Protein AF-A0AAP8T273-F1 (afdb_monomer_lite)

Sequence (88 aa):
AHAVEEAVRLKKRYGGTVSVITMGPPPAVKAIRKCIEIGADEGYMISDRAFAGADTLATSYALTKAIEKIGGIQPIDLIVCGKMTIDG

Foldseek 3Di:
DVQLLVVQVCCVVPNDAAEDEDEDAPVCVVVVVVSVVSPHDYYYYDYDPVCPPDDPVSRVVVVVVVVVVVCVVPNDPDDTDDPDDPPD

Secondary structure (DSSP, 8-state):
-HHHHHHHHHHHHH----EEEEESSGGGHHHHHHHHHHT-SEEEEE--GGGTT--HHHHHHHHHHHHHHHHTTS--------S--S--

Structure (mmCIF, N/CA/C/O backbone):
data_AF-A0AAP8T273-F1
#
_entry.id   AF-A0AAP8T273-F1
#
loop_
_atom_site.group_PDB
_atom_site.id
_atom_site.type_symbol
_atom_site.label_atom_id
_atom_site.label_alt_id
_atom_site.label_comp_id
_atom_site.label_asym_id
_atom_site.label_entity_id
_atom_site.label_seq_id
_atom_site.pdbx_PDB_ins_code
_atom_site.Cartn_x
_atom_site.Cartn_y
_atom_site.Cartn_z
_atom_site.occupancy
_atom_site.B_iso_or_equiv
_atom_site.auth_seq_id
_atom_site.auth_comp_id
_atom_site.auth_asym_id
_atom_site.auth_atom_id
_atom_site.pdbx_PDB_model_num
ATOM 1 N N . ALA A 1 1 ? 3.056 -8.106 6.974 1.00 70.00 1 ALA A N 1
ATOM 2 C CA . ALA A 1 1 ? 1.709 -7.974 7.569 1.00 70.00 1 ALA A CA 1
ATOM 3 C C . ALA A 1 1 ? 1.676 -7.059 8.799 1.00 70.00 1 ALA A C 1
ATOM 5 O O . ALA A 1 1 ? 0.672 -6.387 8.979 1.00 70.00 1 ALA A O 1
ATOM 6 N N . HIS A 1 2 ? 2.761 -6.951 9.584 1.00 93.00 2 HIS A N 1
ATOM 7 C CA . HIS A 1 2 ? 2.752 -6.231 10.871 1.00 93.00 2 HIS A CA 1
ATOM 8 C C . HIS A 1 2 ? 2.191 -4.797 10.810 1.00 93.00 2 HIS A C 1
ATOM 10 O O . HIS A 1 2 ? 1.385 -4.432 11.650 1.00 93.00 2 HIS A O 1
ATOM 16 N N . ALA A 1 3 ? 2.549 -3.996 9.798 1.00 96.62 3 ALA A N 1
ATOM 17 C CA . ALA A 1 3 ? 2.049 -2.620 9.674 1.00 96.62 3 ALA A CA 1
ATOM 18 C C . ALA A 1 3 ? 0.510 -2.536 9.594 1.00 96.62 3 ALA A C 1
ATOM 20 O O . ALA A 1 3 ? -0.100 -1.691 10.242 1.00 96.62 3 ALA A O 1
ATOM 21 N N . VAL A 1 4 ? -0.120 -3.441 8.837 1.00 97.50 4 VAL A N 1
ATOM 22 C CA . VAL A 1 4 ? -1.583 -3.482 8.676 1.00 97.50 4 VAL A CA 1
ATOM 23 C C . VAL A 1 4 ? -2.249 -3.978 9.955 1.00 97.50 4 VAL A C 1
ATOM 25 O O . VAL A 1 4 ? -3.244 -3.409 10.386 1.00 97.50 4 VAL A O 1
ATOM 28 N N . GLU A 1 5 ? -1.687 -5.002 10.596 1.00 97.50 5 GLU A N 1
ATOM 29 C CA . GLU A 1 5 ? -2.197 -5.520 11.871 1.00 97.50 5 GLU A CA 1
ATOM 30 C C . GLU A 1 5 ? -2.158 -4.457 12.975 1.00 97.50 5 GLU A C 1
ATOM 32 O O . GLU A 1 5 ? -3.133 -4.305 13.714 1.00 97.50 5 GLU A O 1
ATOM 37 N N . GLU A 1 6 ? -1.074 -3.681 13.058 1.00 97.81 6 GLU A N 1
ATOM 38 C CA . GLU A 1 6 ? -0.975 -2.57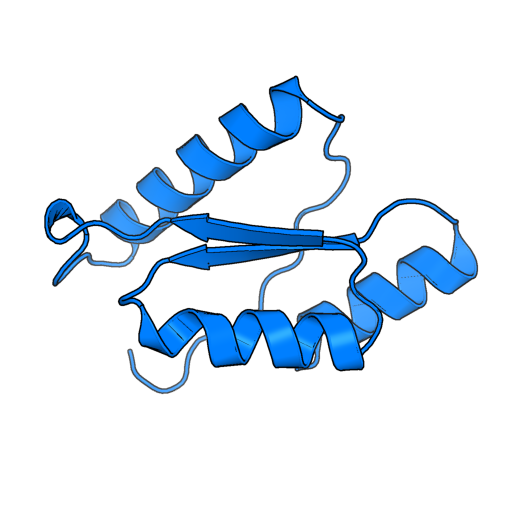7 14.012 1.00 97.81 6 GLU A CA 1
ATOM 39 C C . GLU A 1 6 ? -1.954 -1.445 13.677 1.00 97.81 6 GLU A C 1
ATOM 41 O O . GLU A 1 6 ? -2.623 -0.945 14.580 1.00 97.81 6 GLU A O 1
ATOM 46 N N . ALA A 1 7 ? -2.137 -1.093 12.399 1.00 98.00 7 ALA A N 1
ATOM 47 C CA . ALA A 1 7 ? -3.155 -0.119 11.995 1.00 98.00 7 ALA A CA 1
ATOM 48 C C . ALA A 1 7 ? -4.574 -0.576 12.389 1.00 98.00 7 ALA A C 1
ATOM 50 O O . ALA A 1 7 ? -5.341 0.189 12.975 1.00 98.00 7 ALA A O 1
ATOM 51 N N . VAL A 1 8 ? -4.907 -1.852 12.164 1.00 98.00 8 VAL A N 1
ATOM 52 C CA . VAL A 1 8 ? -6.189 -2.442 12.583 1.00 98.00 8 VAL A CA 1
ATOM 53 C C . VAL A 1 8 ? -6.321 -2.471 14.110 1.00 98.00 8 VAL A C 1
ATOM 55 O O . VAL A 1 8 ? -7.410 -2.238 14.638 1.00 98.00 8 VAL A O 1
ATOM 58 N N . ARG A 1 9 ? -5.236 -2.718 14.854 1.00 98.12 9 ARG A N 1
ATOM 59 C CA . ARG A 1 9 ? -5.241 -2.642 16.324 1.00 98.12 9 ARG A CA 1
ATOM 60 C C . ARG A 1 9 ? -5.504 -1.215 16.811 1.00 98.12 9 ARG A C 1
ATOM 62 O O . ARG A 1 9 ? -6.304 -1.041 17.731 1.00 98.12 9 ARG A O 1
ATOM 69 N N . LEU A 1 10 ? -4.879 -0.211 16.196 1.00 97.81 10 LEU A N 1
ATOM 70 C CA . LEU A 1 10 ? -5.121 1.201 16.505 1.00 97.81 10 LEU A CA 1
ATOM 71 C C . LEU A 1 10 ? -6.576 1.576 16.229 1.00 97.81 10 LEU A C 1
ATOM 73 O O . LEU A 1 10 ? -7.230 2.115 17.119 1.00 97.81 10 LEU A O 1
ATOM 77 N N . LYS A 1 11 ? -7.121 1.179 15.075 1.00 97.12 11 LYS A N 1
ATOM 78 C CA . LYS A 1 11 ? -8.544 1.351 14.757 1.00 97.12 11 LYS A CA 1
ATOM 79 C C . LYS A 1 11 ? -9.456 0.722 15.806 1.00 97.12 11 LYS A C 1
ATOM 81 O O . LYS A 1 11 ? -10.409 1.350 16.250 1.00 97.12 11 LYS A O 1
ATOM 86 N N . LYS A 1 12 ? -9.177 -0.509 16.243 1.00 97.50 12 LYS A N 1
ATOM 87 C CA . LYS A 1 12 ? -9.978 -1.169 17.293 1.00 97.50 12 LYS A CA 1
ATOM 88 C C . LYS A 1 12 ? -9.948 -0.411 18.622 1.00 97.50 12 LYS A C 1
ATOM 90 O O . LYS A 1 12 ? -10.910 -0.489 19.376 1.00 97.50 12 LYS A O 1
ATOM 95 N N . ARG A 1 13 ? -8.850 0.289 18.920 1.00 98.12 13 ARG A N 1
ATOM 96 C CA . ARG A 1 13 ? -8.665 1.022 20.178 1.00 98.12 13 ARG A CA 1
ATOM 97 C C . ARG A 1 13 ? -9.218 2.447 2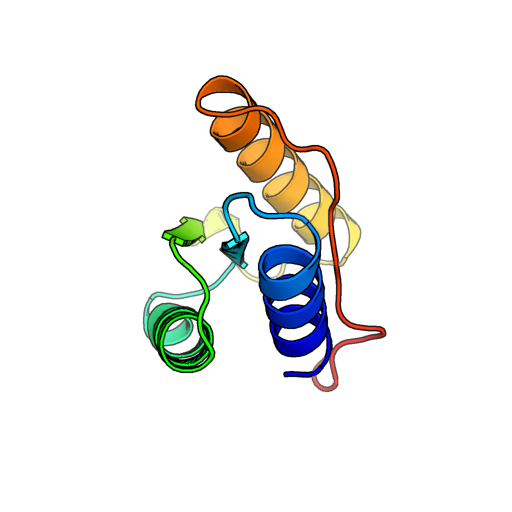0.138 1.00 98.12 13 ARG A C 1
ATOM 99 O O . ARG A 1 13 ? -9.718 2.911 21.157 1.00 98.12 13 ARG A O 1
ATOM 106 N N . TYR A 1 14 ? -9.098 3.130 19.004 1.00 97.31 14 TYR A N 1
ATOM 107 C CA . TYR A 1 14 ? -9.367 4.567 18.877 1.00 97.31 14 TYR A CA 1
ATOM 108 C C . TYR A 1 14 ? -10.486 4.907 17.882 1.00 97.31 14 TYR A C 1
ATOM 110 O O . TYR A 1 14 ? -10.898 6.060 17.805 1.00 97.31 14 TYR A O 1
ATOM 118 N N . GLY A 1 15 ? -11.005 3.923 17.147 1.00 95.31 15 GLY A N 1
ATOM 119 C CA . GLY A 1 15 ? -11.908 4.142 16.018 1.00 95.31 15 GLY A CA 1
ATOM 120 C C . GLY A 1 15 ? -11.168 4.595 14.755 1.00 95.31 15 GLY A C 1
ATOM 121 O O . GLY A 1 15 ? -9.941 4.553 14.684 1.00 95.31 15 GLY A O 1
ATOM 122 N N . GLY A 1 16 ? -11.933 5.012 13.745 1.00 95.50 16 GLY A N 1
ATOM 123 C CA . GLY A 1 16 ? -11.417 5.511 12.468 1.00 95.50 16 GLY A CA 1
ATOM 124 C C . GLY A 1 16 ? -11.453 4.495 11.324 1.00 95.50 16 GLY A C 1
ATOM 125 O O . GLY A 1 16 ? -11.997 3.394 11.452 1.00 95.50 16 GLY A O 1
ATOM 126 N N . THR A 1 17 ? -10.867 4.902 10.200 1.00 96.69 17 THR A N 1
ATOM 127 C CA . THR A 1 17 ? -10.811 4.143 8.945 1.00 96.69 17 THR A CA 1
ATOM 128 C C . THR A 1 17 ? -9.372 3.715 8.680 1.00 96.69 17 THR A C 1
ATOM 130 O O . THR A 1 17 ? -8.450 4.519 8.803 1.00 96.69 17 THR A O 1
ATOM 133 N N . VAL A 1 18 ? -9.164 2.452 8.310 1.00 97.94 18 VAL A N 1
ATOM 134 C CA . VAL A 1 18 ? -7.863 1.940 7.866 1.00 97.94 18 VAL A CA 1
ATOM 135 C C . VAL A 1 18 ? -7.908 1.734 6.363 1.00 97.94 18 VAL A C 1
ATOM 137 O O . VAL A 1 18 ? -8.494 0.770 5.875 1.00 97.94 18 VAL A O 1
ATOM 140 N N . SER A 1 19 ? -7.229 2.609 5.635 1.00 97.31 19 SER A N 1
ATOM 141 C CA . SER A 1 19 ? -7.046 2.485 4.192 1.00 97.31 19 SER A CA 1
ATOM 142 C C . SER A 1 19 ? -5.648 1.946 3.889 1.00 97.31 19 SER A C 1
ATOM 144 O O . SER A 1 19 ? -4.666 2.354 4.510 1.00 97.31 19 SER A O 1
ATOM 146 N N . VAL A 1 20 ? -5.536 1.028 2.929 1.00 97.81 20 VAL A N 1
ATOM 147 C CA . VAL A 1 20 ? -4.244 0.528 2.435 1.00 97.81 20 VAL A CA 1
ATOM 148 C C . VAL A 1 20 ? -3.985 0.999 1.016 1.00 97.81 20 VAL A C 1
ATOM 150 O O . VAL A 1 20 ? -4.906 1.108 0.211 1.00 97.81 20 VAL A O 1
ATOM 153 N N . ILE A 1 21 ? -2.718 1.242 0.693 1.00 97.31 21 ILE A N 1
ATOM 154 C CA . ILE A 1 21 ? -2.296 1.649 -0.643 1.00 97.31 21 ILE A CA 1
ATOM 155 C C . ILE A 1 21 ? -1.152 0.772 -1.151 1.00 97.31 21 ILE A C 1
ATOM 157 O O . I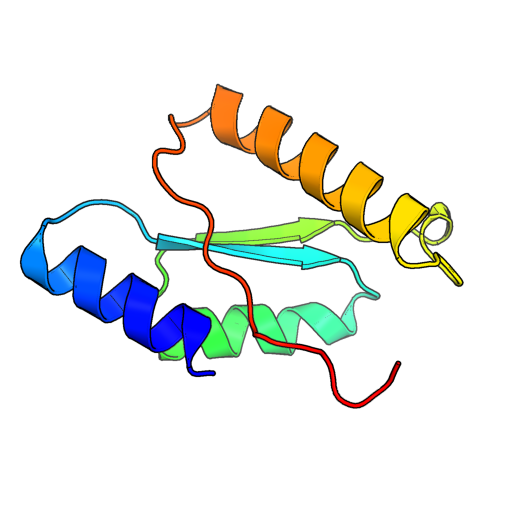LE A 1 21 ? -0.269 0.380 -0.390 1.00 97.31 21 ILE A O 1
ATOM 161 N N . THR A 1 22 ? -1.161 0.463 -2.447 1.00 96.69 22 THR A N 1
ATOM 162 C CA . THR A 1 22 ? -0.045 -0.201 -3.129 1.00 96.69 22 THR A CA 1
ATOM 163 C C . THR A 1 22 ? 0.250 0.445 -4.481 1.00 96.69 22 THR A C 1
ATOM 165 O O . THR A 1 22 ? -0.657 0.926 -5.166 1.00 96.69 22 THR A O 1
ATOM 168 N N . MET A 1 23 ? 1.526 0.423 -4.866 1.00 96.81 23 MET A N 1
ATOM 169 C CA . MET A 1 23 ? 1.995 0.750 -6.207 1.00 96.81 23 MET A CA 1
ATOM 170 C C . MET A 1 23 ? 2.517 -0.522 -6.855 1.00 96.81 23 MET A C 1
ATOM 172 O O . MET A 1 23 ? 3.403 -1.173 -6.307 1.00 96.81 23 MET A O 1
ATOM 176 N N . GLY A 1 24 ? 1.975 -0.892 -8.010 1.00 95.00 24 GLY A N 1
ATOM 177 C CA . GLY A 1 24 ? 2.432 -2.101 -8.680 1.00 95.00 24 GLY A CA 1
ATOM 178 C C . GLY A 1 24 ? 1.591 -2.516 -9.880 1.00 95.00 24 GLY A C 1
ATOM 179 O O . GLY A 1 24 ? 0.583 -1.880 -10.204 1.00 95.00 24 GLY A O 1
ATOM 180 N N . PRO A 1 25 ? 1.998 -3.596 -10.565 1.00 95.50 25 PRO A N 1
ATOM 181 C CA . PRO A 1 25 ? 1.244 -4.142 -11.685 1.00 95.50 25 PRO A CA 1
ATOM 182 C C . PRO A 1 25 ? -0.100 -4.725 -11.206 1.00 95.50 25 PRO A C 1
ATOM 184 O O . PRO A 1 25 ? -0.258 -4.999 -10.015 1.00 95.50 25 PRO A O 1
ATOM 187 N N . PRO A 1 26 ? -1.057 -5.012 -12.111 1.00 95.25 26 PRO A N 1
ATOM 188 C CA . PRO A 1 26 ? -2.384 -5.520 -11.744 1.00 95.25 26 PRO A CA 1
ATOM 189 C C . PRO A 1 26 ? -2.419 -6.697 -10.742 1.00 95.25 26 PRO A C 1
ATOM 191 O O . PRO A 1 26 ? -3.319 -6.724 -9.902 1.00 95.25 26 PRO A O 1
ATOM 194 N N . PRO A 1 27 ? -1.460 -7.652 -10.736 1.00 95.94 27 PRO A N 1
ATOM 195 C CA . PRO A 1 27 ? -1.415 -8.709 -9.721 1.00 95.94 27 PRO A CA 1
ATOM 196 C C . PRO A 1 27 ? -1.256 -8.221 -8.269 1.00 95.94 27 PRO A C 1
ATOM 198 O O . PRO A 1 27 ? -1.640 -8.954 -7.353 1.00 95.94 27 PRO A O 1
ATOM 201 N N . ALA A 1 28 ? -0.747 -7.004 -8.043 1.00 94.94 28 ALA A N 1
ATOM 202 C CA . ALA A 1 28 ? -0.576 -6.407 -6.715 1.00 94.94 28 ALA A CA 1
ATOM 203 C C . ALA A 1 28 ? -1.905 -6.238 -5.956 1.00 94.94 28 ALA A C 1
ATOM 205 O O . ALA A 1 28 ? -1.914 -6.214 -4.725 1.00 94.94 28 ALA A O 1
ATOM 206 N N . VAL A 1 29 ? -3.049 -6.248 -6.653 1.00 96.56 29 VAL A N 1
ATOM 207 C CA . VAL A 1 29 ? -4.385 -6.241 -6.032 1.00 96.56 29 VAL A CA 1
ATOM 208 C C . VAL A 1 29 ? -4.587 -7.387 -5.029 1.00 96.56 29 VAL A C 1
ATOM 210 O O . VAL A 1 29 ? -5.362 -7.259 -4.081 1.00 96.56 29 VAL A O 1
ATOM 213 N N . LYS A 1 30 ? -3.869 -8.509 -5.184 1.00 96.81 30 LYS A N 1
ATOM 214 C CA . LYS A 1 30 ? -3.903 -9.623 -4.223 1.00 96.81 30 LYS A CA 1
ATOM 215 C C . LYS A 1 30 ? -3.419 -9.195 -2.834 1.00 96.81 30 LYS A C 1
ATOM 217 O O . LYS A 1 30 ? -3.990 -9.635 -1.840 1.00 96.81 30 LYS A O 1
ATOM 222 N N . ALA A 1 31 ? -2.419 -8.314 -2.763 1.00 95.38 31 ALA A N 1
ATOM 223 C CA . ALA A 1 31 ? -1.924 -7.779 -1.499 1.00 95.38 31 ALA A CA 1
ATOM 224 C C . ALA A 1 31 ? -2.984 -6.909 -0.809 1.00 95.38 31 ALA A C 1
ATOM 226 O O . ALA A 1 31 ? -3.210 -7.067 0.389 1.00 95.38 31 ALA A O 1
ATOM 227 N N . ILE A 1 32 ? -3.701 -6.069 -1.568 1.00 97.38 32 ILE A N 1
ATOM 228 C CA . ILE A 1 32 ? -4.829 -5.281 -1.041 1.00 97.38 32 ILE A CA 1
ATOM 229 C C . ILE A 1 32 ? -5.909 -6.200 -0.474 1.00 97.38 32 ILE A C 1
ATOM 231 O O . ILE A 1 32 ? -6.322 -6.017 0.668 1.00 97.38 32 ILE A O 1
ATOM 235 N N . ARG A 1 33 ? -6.337 -7.216 -1.235 1.00 97.50 33 ARG A N 1
ATOM 236 C CA . ARG A 1 33 ? -7.351 -8.178 -0.766 1.00 97.50 33 ARG A CA 1
ATOM 237 C C . ARG A 1 33 ? -6.937 -8.821 0.552 1.00 97.50 33 ARG A C 1
ATOM 239 O O . ARG A 1 33 ? -7.745 -8.892 1.471 1.00 97.50 33 ARG A O 1
ATOM 246 N N . LYS A 1 34 ? -5.658 -9.192 0.680 1.00 97.19 34 LYS A N 1
ATOM 247 C CA . LYS A 1 34 ? -5.136 -9.753 1.925 1.00 97.19 34 LYS A CA 1
ATOM 248 C C . LYS A 1 34 ? -5.205 -8.772 3.097 1.00 97.19 34 LYS A C 1
ATOM 250 O O . LYS A 1 34 ? -5.470 -9.183 4.218 1.00 97.19 34 LYS A O 1
ATOM 255 N N . CYS A 1 35 ? -4.980 -7.485 2.854 1.00 97.94 35 CYS A N 1
ATOM 256 C CA . CYS A 1 35 ? -5.103 -6.458 3.889 1.00 97.94 35 CYS A CA 1
ATOM 257 C C . CYS A 1 35 ? -6.558 -6.250 4.330 1.00 97.94 35 CYS A C 1
ATOM 259 O O . CYS A 1 35 ? -6.813 -6.078 5.520 1.00 97.94 35 CYS A O 1
ATOM 261 N N . ILE A 1 36 ? -7.507 -6.316 3.394 1.00 97.62 36 ILE A N 1
ATOM 262 C CA . ILE A 1 36 ? -8.943 -6.252 3.704 1.00 97.62 36 ILE A CA 1
ATOM 263 C C . ILE A 1 36 ? -9.354 -7.458 4.559 1.00 97.62 36 ILE A C 1
ATOM 265 O O . ILE A 1 36 ? -10.015 -7.282 5.576 1.00 97.62 36 ILE A O 1
ATOM 269 N N . GLU A 1 37 ? -8.878 -8.667 4.235 1.00 97.44 37 GLU A N 1
ATOM 270 C CA . GLU A 1 37 ? -9.096 -9.864 5.070 1.00 97.44 37 GLU A CA 1
ATOM 271 C C . GLU A 1 37 ? -8.575 -9.698 6.512 1.00 97.44 37 GLU A C 1
ATOM 273 O O . GLU A 1 37 ? -9.128 -10.288 7.437 1.00 97.44 37 GLU A O 1
ATOM 278 N N . ILE A 1 38 ? -7.516 -8.905 6.717 1.00 96.81 38 ILE A N 1
ATOM 279 C CA . ILE A 1 38 ? -6.942 -8.611 8.044 1.00 96.81 38 ILE A CA 1
ATOM 280 C C . ILE A 1 38 ? -7.780 -7.565 8.809 1.00 96.81 38 ILE A C 1
ATOM 282 O O . ILE A 1 38 ? -7.725 -7.516 10.041 1.00 96.81 38 ILE A O 1
ATOM 286 N N . GLY A 1 39 ? -8.584 -6.759 8.110 1.00 96.94 39 GLY A N 1
ATOM 287 C CA . GLY A 1 39 ? -9.490 -5.771 8.704 1.00 96.94 39 GLY A CA 1
ATOM 288 C C . GLY A 1 39 ? -9.288 -4.326 8.243 1.00 96.94 39 GLY A C 1
ATOM 289 O O . GLY A 1 39 ? -9.805 -3.421 8.904 1.00 96.94 39 GLY A O 1
ATOM 290 N N . ALA A 1 40 ? -8.539 -4.095 7.159 1.00 97.94 40 ALA A N 1
ATOM 291 C CA . ALA A 1 40 ? -8.551 -2.804 6.470 1.00 97.94 40 ALA A CA 1
ATOM 292 C C . ALA A 1 40 ? -9.927 -2.545 5.827 1.00 97.94 40 ALA A C 1
ATOM 294 O O . ALA A 1 40 ? -10.575 -3.477 5.352 1.00 97.94 40 ALA A O 1
ATOM 295 N N . ASP A 1 41 ? -10.357 -1.287 5.807 1.00 97.56 41 ASP A N 1
ATOM 296 C CA . ASP A 1 41 ? -11.652 -0.852 5.272 1.00 97.56 41 ASP A CA 1
ATOM 297 C C . ASP A 1 41 ? -11.602 -0.618 3.764 1.00 97.56 41 ASP A C 1
ATOM 299 O O . ASP A 1 41 ? -12.513 -1.000 3.033 1.00 97.56 41 ASP A O 1
ATOM 303 N N . GLU A 1 42 ? -10.518 0.000 3.295 1.00 95.88 42 GLU A N 1
ATOM 304 C CA . GLU A 1 42 ? -10.395 0.464 1.918 1.00 95.88 42 GLU A CA 1
ATOM 305 C C . GLU A 1 42 ? -9.051 0.082 1.308 1.00 95.88 42 GLU A C 1
ATOM 307 O O . GLU A 1 42 ? -8.034 -0.037 1.995 1.00 95.88 42 GLU A O 1
ATOM 312 N N . GLY A 1 43 ? -9.041 -0.072 -0.015 1.00 96.25 43 GLY A N 1
ATOM 313 C CA . GLY A 1 43 ? -7.854 -0.414 -0.780 1.00 96.25 43 GLY A CA 1
ATOM 314 C C . GLY A 1 43 ? -7.676 0.485 -1.992 1.00 96.25 43 GLY A C 1
ATOM 315 O O . GLY A 1 43 ? -8.546 0.545 -2.858 1.00 96.25 43 GLY A O 1
ATOM 316 N N . TYR A 1 44 ? -6.514 1.118 -2.084 1.00 96.50 44 TYR A N 1
ATOM 317 C CA . TYR A 1 44 ? -6.122 1.991 -3.182 1.00 96.50 44 TYR A CA 1
ATOM 318 C C . TYR A 1 44 ? -4.959 1.366 -3.949 1.00 96.50 44 TYR A C 1
ATOM 320 O O . TYR A 1 44 ? -3.964 0.931 -3.369 1.00 96.50 44 TYR A O 1
ATOM 328 N N . MET A 1 45 ? -5.065 1.327 -5.272 1.00 96.19 45 MET A N 1
ATOM 329 C CA . MET A 1 45 ? -3.996 0.840 -6.138 1.00 96.19 45 MET A CA 1
ATOM 330 C C . MET A 1 45 ? -3.635 1.917 -7.146 1.00 96.19 45 MET A C 1
ATOM 332 O O . MET A 1 45 ? -4.502 2.387 -7.883 1.00 96.19 45 MET A O 1
ATOM 336 N N . ILE A 1 46 ? -2.354 2.266 -7.207 1.00 96.38 46 ILE A N 1
ATOM 337 C CA . ILE A 1 46 ? -1.797 3.049 -8.308 1.00 96.38 46 ILE A CA 1
ATOM 338 C C . ILE A 1 46 ? -1.023 2.109 -9.230 1.00 96.38 46 ILE A C 1
ATOM 340 O O . ILE A 1 46 ? -0.128 1.376 -8.807 1.00 96.38 46 ILE A O 1
ATOM 344 N N . SER A 1 47 ? -1.425 2.078 -10.497 1.00 96.25 47 SER A N 1
ATOM 345 C CA . SER A 1 47 ? -0.888 1.147 -11.484 1.00 96.25 47 SER A CA 1
ATOM 346 C C . SER A 1 47 ? -0.749 1.853 -12.821 1.00 96.25 47 SER A C 1
ATOM 348 O O . SER A 1 47 ? -1.742 2.255 -13.419 1.00 96.25 47 SER A O 1
ATOM 350 N N . ASP A 1 48 ? 0.492 2.011 -13.264 1.00 95.81 48 ASP A N 1
ATOM 351 C CA . ASP A 1 48 ? 0.852 2.533 -14.575 1.00 95.81 48 ASP A CA 1
ATOM 352 C C . ASP A 1 48 ? 2.224 1.962 -14.960 1.00 95.81 48 ASP A C 1
ATOM 354 O O . ASP A 1 48 ? 3.072 1.716 -14.096 1.00 95.81 48 ASP A O 1
ATOM 358 N N . ARG A 1 49 ? 2.460 1.754 -16.258 1.00 95.06 49 ARG A N 1
ATOM 359 C CA . ARG A 1 49 ? 3.776 1.353 -16.776 1.00 95.06 49 ARG A CA 1
ATOM 360 C C . ARG A 1 49 ? 4.838 2.421 -16.523 1.00 95.06 49 ARG A C 1
ATOM 362 O O . ARG A 1 49 ? 6.004 2.063 -16.408 1.00 95.06 49 ARG A O 1
ATOM 369 N N . ALA A 1 50 ? 4.450 3.689 -16.386 1.00 95.38 50 ALA A N 1
ATOM 370 C CA . ALA A 1 50 ? 5.349 4.782 -16.025 1.00 95.38 50 ALA A CA 1
ATOM 371 C C . ALA A 1 50 ? 6.031 4.591 -14.655 1.00 95.38 50 ALA A C 1
ATOM 373 O O . ALA A 1 50 ? 7.061 5.207 -14.403 1.00 95.38 50 ALA A O 1
ATOM 374 N N . PHE A 1 51 ? 5.493 3.728 -13.783 1.00 94.69 51 PHE A N 1
ATOM 375 C CA . PHE A 1 51 ? 6.094 3.399 -12.483 1.00 94.69 51 PHE A CA 1
ATOM 376 C C . PHE A 1 51 ? 7.062 2.204 -12.535 1.00 94.69 51 PHE A C 1
ATOM 378 O O . PHE A 1 51 ? 7.645 1.839 -11.515 1.00 94.69 51 PHE A O 1
ATOM 385 N N . ALA A 1 52 ? 7.221 1.551 -13.690 1.00 93.81 52 ALA A N 1
ATOM 386 C CA . ALA A 1 52 ? 8.101 0.394 -13.816 1.00 93.81 52 ALA A CA 1
ATOM 387 C C . ALA A 1 52 ? 9.576 0.797 -13.652 1.00 93.81 52 ALA A C 1
ATOM 389 O O . ALA A 1 52 ? 10.038 1.745 -14.281 1.00 93.81 52 ALA A O 1
ATOM 390 N N . GLY A 1 53 ? 10.320 0.053 -12.829 1.00 93.50 53 GLY A N 1
ATOM 391 C CA . GLY A 1 53 ? 11.736 0.333 -12.563 1.00 93.50 53 GLY A CA 1
ATOM 392 C C . GLY A 1 53 ? 11.984 1.552 -11.670 1.00 93.50 53 GLY A C 1
ATOM 393 O O . GLY A 1 53 ? 13.108 2.041 -11.626 1.00 93.50 53 GLY A O 1
ATOM 394 N N . ALA A 1 54 ? 10.953 2.049 -10.978 1.00 95.12 54 ALA A N 1
ATOM 395 C CA . ALA A 1 54 ? 11.096 3.123 -10.005 1.00 95.12 54 ALA A CA 1
ATOM 396 C C . ALA A 1 54 ? 12.067 2.728 -8.881 1.00 95.12 54 ALA A C 1
ATOM 398 O O . ALA A 1 54 ? 11.970 1.641 -8.312 1.00 95.12 54 ALA A O 1
ATOM 399 N N . ASP A 1 55 ? 12.969 3.644 -8.535 1.00 96.50 55 ASP A N 1
ATOM 400 C CA . ASP A 1 55 ? 13.782 3.550 -7.326 1.00 96.50 55 ASP A CA 1
ATOM 401 C C . ASP A 1 55 ? 12.976 3.988 -6.084 1.00 96.50 55 ASP A C 1
ATOM 403 O O . ASP A 1 55 ? 11.758 4.212 -6.132 1.00 96.50 55 ASP A O 1
ATOM 407 N N . THR A 1 56 ? 13.646 4.123 -4.939 1.00 96.44 56 THR A N 1
ATOM 408 C CA . THR A 1 56 ? 13.005 4.542 -3.684 1.00 96.44 56 THR A CA 1
ATOM 409 C C . THR A 1 56 ? 12.480 5.981 -3.733 1.00 96.44 56 THR A C 1
ATOM 411 O O . THR A 1 56 ? 11.414 6.261 -3.173 1.00 96.44 56 THR A O 1
ATOM 414 N N . LEU A 1 57 ? 13.170 6.895 -4.422 1.00 97.94 57 LEU A N 1
ATOM 415 C CA . LEU A 1 57 ? 12.756 8.293 -4.551 1.00 97.94 57 LEU A CA 1
ATOM 416 C C . LEU A 1 57 ? 11.517 8.421 -5.444 1.00 97.94 57 LEU A C 1
ATOM 418 O O . LEU A 1 57 ? 10.534 9.050 -5.054 1.00 97.94 57 LEU A O 1
ATOM 422 N N . ALA A 1 58 ? 11.520 7.772 -6.606 1.00 97.44 58 ALA A N 1
ATOM 423 C CA . ALA A 1 58 ? 10.383 7.754 -7.517 1.00 97.44 58 ALA A CA 1
ATOM 424 C C . ALA A 1 58 ? 9.164 7.062 -6.882 1.00 97.44 58 ALA A C 1
ATOM 426 O O . ALA A 1 58 ? 8.046 7.577 -6.963 1.00 97.44 58 ALA A O 1
ATOM 427 N N . THR A 1 59 ? 9.380 5.942 -6.184 1.00 96.69 59 THR A N 1
ATOM 428 C CA . THR A 1 59 ? 8.313 5.218 -5.475 1.00 96.69 59 THR A CA 1
ATOM 429 C C . THR A 1 59 ? 7.698 6.068 -4.366 1.00 96.69 59 THR A C 1
ATOM 431 O O . THR A 1 59 ? 6.475 6.194 -4.285 1.00 96.69 59 THR A O 1
ATOM 434 N N . SER A 1 60 ? 8.526 6.689 -3.520 1.00 97.69 60 SER A N 1
ATOM 435 C CA . SER A 1 60 ? 8.034 7.549 -2.435 1.00 97.69 60 SER A CA 1
ATOM 436 C C . SER A 1 60 ? 7.297 8.782 -2.962 1.00 97.69 60 SER A C 1
ATOM 438 O O . SER A 1 60 ? 6.259 9.147 -2.406 1.00 97.69 60 SER A O 1
ATOM 440 N N . TYR A 1 61 ? 7.753 9.377 -4.067 1.00 98.12 61 TYR A N 1
ATOM 441 C CA . TYR A 1 61 ? 7.059 10.487 -4.718 1.00 98.12 61 TYR A CA 1
ATOM 442 C C . TYR A 1 61 ? 5.672 10.079 -5.232 1.00 98.12 61 TYR A C 1
ATOM 444 O O . TYR A 1 61 ? 4.678 10.737 -4.914 1.00 98.12 61 TYR A O 1
ATOM 452 N N . ALA A 1 62 ? 5.579 8.967 -5.967 1.00 97.69 62 ALA A N 1
ATOM 453 C CA . ALA A 1 62 ? 4.310 8.457 -6.485 1.00 97.69 62 ALA A CA 1
ATOM 454 C C . ALA A 1 62 ? 3.314 8.141 -5.356 1.00 97.69 62 ALA A C 1
ATOM 456 O O . ALA A 1 62 ? 2.152 8.551 -5.417 1.00 97.69 62 ALA A O 1
ATOM 457 N N . LEU A 1 63 ? 3.779 7.476 -4.292 1.00 97.62 63 LEU A N 1
ATOM 458 C CA . LEU A 1 63 ? 2.961 7.188 -3.112 1.00 97.62 63 LEU A CA 1
ATOM 459 C C . LEU A 1 63 ? 2.512 8.467 -2.403 1.00 97.62 63 LEU A C 1
ATOM 461 O O . LEU A 1 63 ? 1.343 8.572 -2.044 1.00 97.62 63 LEU A O 1
ATOM 465 N N . THR A 1 64 ? 3.389 9.463 -2.261 1.00 97.75 64 THR A N 1
ATOM 466 C CA . THR A 1 64 ? 3.045 10.753 -1.640 1.00 97.75 64 THR A CA 1
ATOM 467 C C . THR A 1 64 ? 1.939 11.458 -2.420 1.00 97.75 64 THR A C 1
ATOM 469 O O . THR A 1 64 ? 0.959 11.900 -1.828 1.00 97.75 64 THR A O 1
ATOM 472 N N . LYS A 1 65 ? 2.026 11.496 -3.756 1.00 97.88 65 LYS A N 1
ATOM 473 C CA . LYS A 1 65 ? 0.976 12.087 -4.603 1.00 97.88 65 LYS A CA 1
ATOM 474 C C . LYS A 1 65 ? -0.353 11.351 -4.513 1.00 97.88 65 LYS A C 1
ATOM 476 O O . LYS A 1 65 ? -1.410 11.981 -4.530 1.00 97.88 65 LYS A O 1
ATOM 481 N N . ALA A 1 66 ? -0.319 10.032 -4.377 1.00 97.12 66 ALA A N 1
ATOM 482 C CA . ALA A 1 66 ? -1.534 9.267 -4.150 1.00 97.12 66 ALA A CA 1
ATOM 483 C C . ALA A 1 66 ? -2.134 9.540 -2.759 1.00 97.12 66 ALA A C 1
ATOM 485 O O . ALA A 1 66 ? -3.344 9.726 -2.654 1.00 97.12 66 ALA A O 1
ATOM 486 N N . ILE A 1 67 ? -1.300 9.641 -1.722 1.00 97.19 67 ILE A N 1
ATOM 487 C CA . ILE A 1 67 ? -1.709 9.984 -0.352 1.00 97.19 67 ILE A CA 1
ATOM 488 C C . ILE A 1 67 ? -2.318 11.389 -0.296 1.00 97.19 67 ILE A C 1
ATOM 490 O O . ILE A 1 67 ? -3.377 11.545 0.296 1.00 97.19 67 ILE A O 1
ATOM 494 N N . GLU A 1 68 ? -1.730 12.392 -0.958 1.00 96.94 68 GLU A N 1
ATOM 495 C CA . GLU A 1 68 ? -2.306 13.745 -1.065 1.00 96.94 68 GLU A CA 1
ATOM 496 C C . GLU A 1 68 ? -3.704 13.715 -1.705 1.00 96.94 68 GLU A C 1
ATOM 498 O O . GLU A 1 68 ? -4.637 14.353 -1.217 1.00 96.94 68 GLU A O 1
ATOM 503 N N . LYS A 1 69 ? -3.872 12.931 -2.779 1.00 96.19 69 LYS A N 1
ATOM 504 C CA . LYS A 1 69 ? -5.163 12.781 -3.460 1.00 96.19 69 LYS A CA 1
ATOM 505 C C . LYS A 1 69 ? -6.213 12.104 -2.574 1.00 96.19 69 LYS A C 1
ATOM 507 O O . LYS A 1 69 ? -7.360 12.541 -2.570 1.00 96.19 69 LYS A O 1
ATOM 512 N N . ILE A 1 70 ? -5.832 11.060 -1.836 1.00 95.00 70 ILE A N 1
ATOM 513 C CA . ILE A 1 70 ? -6.714 10.369 -0.878 1.00 95.00 70 ILE A CA 1
ATOM 514 C C . ILE A 1 70 ? -7.047 11.296 0.300 1.00 95.00 70 ILE A C 1
ATOM 516 O O . ILE A 1 70 ? -8.205 11.387 0.698 1.00 95.00 70 ILE A O 1
ATOM 520 N N . GLY A 1 71 ? -6.060 12.054 0.784 1.00 94.44 71 GLY A N 1
ATOM 521 C CA . GLY A 1 71 ? -6.196 13.050 1.847 1.00 94.44 71 GLY A CA 1
ATOM 522 C C . GLY A 1 71 ? -7.196 14.166 1.532 1.00 94.44 71 GLY A C 1
ATOM 523 O O . GLY A 1 71 ? -7.775 14.756 2.441 1.00 94.44 71 GLY A O 1
ATOM 524 N N . GLY A 1 72 ? -7.436 14.437 0.244 1.00 94.88 72 GLY A N 1
ATOM 525 C CA . GLY A 1 72 ? -8.486 15.350 -0.213 1.00 94.88 72 GLY A CA 1
ATOM 526 C C . GLY A 1 72 ? -9.912 14.791 -0.098 1.00 94.88 72 GLY A C 1
ATOM 527 O O . GLY A 1 72 ? -10.862 15.567 -0.159 1.00 94.88 72 GLY A O 1
ATOM 528 N N . ILE A 1 73 ? -10.073 13.471 0.058 1.00 91.62 73 ILE A N 1
ATOM 529 C CA . ILE A 1 73 ? -11.367 12.798 0.274 1.00 91.62 73 ILE A CA 1
ATOM 530 C C . ILE A 1 73 ? -11.646 12.685 1.776 1.00 91.62 73 ILE A C 1
ATOM 532 O O . ILE A 1 73 ? -12.732 13.039 2.233 1.00 91.62 73 ILE A O 1
ATOM 536 N N . GLN A 1 74 ? -10.659 12.214 2.541 1.00 88.19 74 GLN A N 1
ATOM 537 C CA . GLN A 1 74 ? -10.723 12.083 3.995 1.00 88.19 74 GLN A CA 1
ATOM 538 C C . GLN A 1 74 ? -9.365 12.462 4.610 1.00 88.19 74 GLN A C 1
ATOM 540 O O . GLN A 1 74 ? -8.340 12.022 4.090 1.00 88.19 74 GLN A O 1
ATOM 545 N N . PRO A 1 75 ? -9.326 13.234 5.715 1.00 93.25 75 PRO A N 1
ATOM 546 C CA . PRO A 1 75 ? -8.075 13.574 6.391 1.00 93.25 75 PRO A CA 1
ATOM 547 C C . PRO A 1 75 ? -7.274 12.336 6.813 1.00 93.25 75 PRO A C 1
ATOM 549 O O . PRO A 1 75 ? -7.846 11.336 7.245 1.00 93.25 75 PRO A O 1
ATOM 552 N N . ILE A 1 76 ? -5.946 12.423 6.703 1.00 96.31 76 ILE A N 1
ATOM 553 C CA . ILE A 1 76 ? -5.014 11.356 7.084 1.00 96.31 76 ILE A CA 1
ATOM 554 C C . ILE A 1 76 ? -4.212 11.819 8.298 1.00 96.31 76 ILE A C 1
ATOM 556 O O . ILE A 1 76 ? -3.397 12.733 8.190 1.00 96.31 76 ILE A O 1
ATOM 560 N N . ASP A 1 77 ? -4.412 11.149 9.431 1.00 96.75 77 ASP A N 1
ATOM 561 C CA . ASP A 1 77 ? -3.738 11.482 10.694 1.00 96.75 77 ASP A CA 1
ATOM 562 C C . ASP A 1 77 ? -2.432 10.697 10.908 1.00 96.75 77 ASP A C 1
ATOM 564 O O . ASP A 1 77 ? -1.545 11.132 11.643 1.00 96.75 77 ASP A O 1
ATOM 568 N N . LEU A 1 78 ? -2.308 9.517 10.289 1.00 96.88 78 LEU A N 1
ATOM 569 C CA . LEU A 1 78 ? -1.188 8.600 10.498 1.00 96.88 78 LEU A CA 1
ATOM 570 C C . LEU A 1 78 ? -0.883 7.782 9.238 1.00 96.88 78 LEU A C 1
ATOM 572 O O . LEU A 1 78 ? -1.778 7.203 8.628 1.00 96.88 78 LEU A O 1
ATOM 576 N N . ILE A 1 79 ? 0.405 7.665 8.906 1.00 97.25 79 ILE A N 1
ATOM 577 C CA . ILE A 1 79 ? 0.914 6.762 7.867 1.00 97.25 79 ILE A CA 1
ATOM 578 C C . ILE A 1 79 ? 1.762 5.684 8.543 1.00 97.25 79 ILE A C 1
ATOM 580 O O . ILE A 1 79 ? 2.713 5.993 9.262 1.00 97.25 79 ILE A O 1
ATOM 584 N N . VAL A 1 80 ? 1.430 4.415 8.301 1.00 97.12 80 VAL A N 1
ATOM 585 C CA . VAL A 1 80 ? 2.156 3.261 8.848 1.00 97.12 80 VAL A CA 1
ATOM 586 C C . VAL A 1 80 ? 2.788 2.474 7.707 1.00 97.12 80 VAL A C 1
ATOM 588 O O . VAL A 1 80 ? 2.095 1.985 6.817 1.00 97.12 80 VAL A O 1
ATOM 591 N N . CYS A 1 81 ? 4.107 2.309 7.759 1.00 96.81 81 CYS A N 1
ATOM 592 C CA . CYS A 1 81 ? 4.873 1.547 6.777 1.00 96.81 81 CYS A CA 1
ATOM 593 C C . CYS A 1 81 ? 5.516 0.312 7.417 1.00 96.81 81 CYS A C 1
ATOM 595 O O . CYS A 1 81 ? 5.732 0.246 8.628 1.00 96.81 81 CYS A O 1
ATOM 597 N N . GLY A 1 82 ? 5.859 -0.677 6.589 1.00 95.25 82 GLY A N 1
ATOM 598 C CA . GLY A 1 82 ? 6.789 -1.727 7.004 1.00 95.25 82 GLY A CA 1
ATOM 599 C C . GLY A 1 82 ? 8.199 -1.164 7.218 1.00 95.25 82 GLY A C 1
ATOM 600 O O . GLY A 1 82 ? 8.546 -0.125 6.666 1.00 95.25 82 GLY A O 1
ATOM 601 N N . LYS A 1 83 ? 9.031 -1.873 7.992 1.00 95.19 83 LYS A N 1
ATOM 602 C CA . LYS A 1 83 ? 10.431 -1.477 8.236 1.00 95.19 83 LYS A CA 1
ATOM 603 C C . LYS A 1 83 ? 11.268 -1.442 6.950 1.00 95.19 83 LYS A C 1
ATOM 605 O O . LYS A 1 83 ? 12.088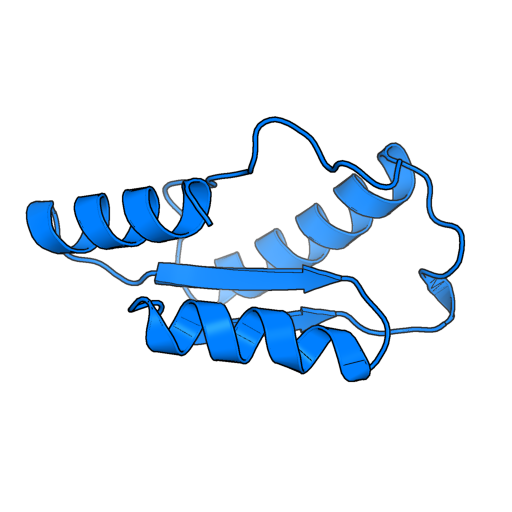 -0.552 6.779 1.00 95.19 83 LYS A O 1
ATOM 610 N N . MET A 1 84 ? 11.106 -2.453 6.103 1.00 93.88 84 MET A N 1
ATOM 611 C CA . MET A 1 84 ? 11.802 -2.611 4.828 1.00 93.88 84 MET A CA 1
ATOM 612 C C . MET A 1 84 ? 11.024 -3.599 3.957 1.00 93.88 84 MET A C 1
ATOM 614 O O . MET A 1 84 ? 10.219 -4.378 4.482 1.00 93.88 84 MET A O 1
ATOM 618 N N . THR A 1 85 ? 11.287 -3.583 2.654 1.00 90.94 85 THR A N 1
ATOM 619 C CA . THR A 1 85 ? 10.936 -4.700 1.775 1.00 90.94 85 THR A CA 1
ATOM 620 C C . THR A 1 85 ? 12.077 -5.719 1.729 1.00 90.94 85 THR A C 1
ATOM 622 O O . THR A 1 85 ? 13.194 -5.418 2.147 1.00 90.94 85 THR A O 1
ATO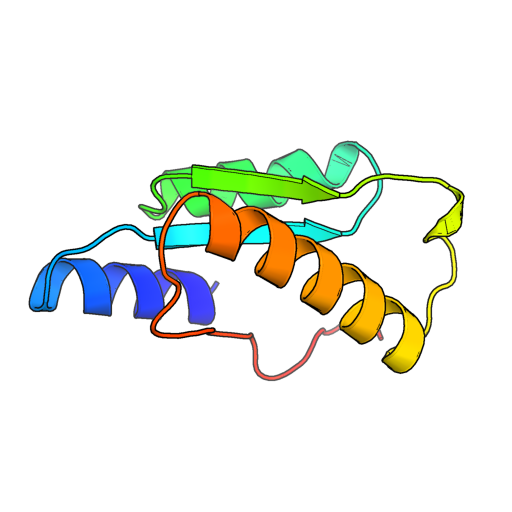M 625 N N . ILE A 1 86 ? 11.788 -6.936 1.275 1.00 92.62 86 ILE A N 1
ATOM 626 C CA . ILE A 1 86 ? 12.759 -8.043 1.193 1.00 92.62 86 ILE A CA 1
ATOM 627 C C . ILE A 1 86 ? 13.287 -8.283 -0.227 1.00 92.62 86 ILE A C 1
ATOM 629 O O . ILE A 1 86 ? 14.176 -9.106 -0.405 1.00 92.62 86 ILE A O 1
ATOM 633 N N . ASP A 1 87 ? 12.715 -7.605 -1.220 1.00 86.50 87 ASP A N 1
ATOM 634 C CA . ASP A 1 87 ? 12.958 -7.776 -2.658 1.00 86.50 87 ASP A CA 1
ATOM 635 C C . ASP A 1 87 ? 13.711 -6.599 -3.302 1.00 86.50 87 ASP A C 1
ATOM 637 O O . ASP A 1 87 ? 13.787 -6.530 -4.527 1.00 86.50 87 ASP A O 1
ATOM 641 N N . GLY A 1 88 ? 14.220 -5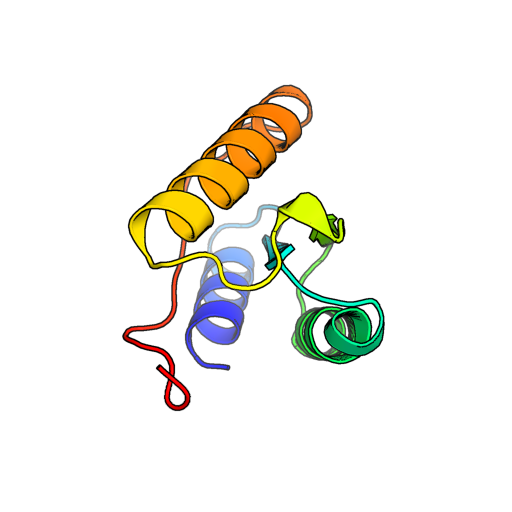.678 -2.475 1.00 64.44 88 GLY A N 1
ATOM 642 C CA . GLY A 1 88 ? 14.915 -4.460 -2.901 1.00 64.44 88 GLY A CA 1
ATOM 643 C C . GLY A 1 88 ? 16.281 -4.699 -3.526 1.00 64.44 88 GLY A C 1
ATOM 644 O O . GLY A 1 88 ? 16.933 -5.709 -3.177 1.00 64.44 88 GLY A O 1
#

pLDDT: mean 95.49, std 4.77, range [64.44, 98.12]

Radius of gyration: 13.15 Å; chains: 1; bounding box: 27×25×37 Å